Protein AF-A0A942MUR4-F1 (afdb_monomer_lite)

Radius of gyration: 24.23 Å; chains: 1; bounding box: 64×47×64 Å

Secondary structure (DSSP, 8-state):
-PPPPPPPPHHHHHHHHH-SPPS--HHHHHHHHHT-HHHHHHHHH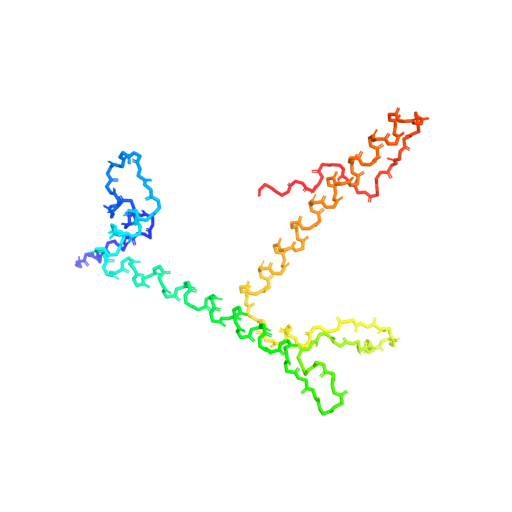HHHHHHHHHHHHHHHHH-B-TTS-BTTSEEEEE-TTS-EEEEETTGGG--HHHHHHHHHHHHHHHHHHHHHHHHHHHHHHHHHSPPPPPSS-SSTT---

pLDDT: mean 80.85, std 10.51, range [46.47, 94.94]

Foldseek 3Di:
DDDDPDDDDLVRLLCVLCDPDDDDDPVVSVVSCVVPVVSVCVVVVVVVVVVVVVVVVVVQQVDADPVRHRPQAFDWDADPVGDTDTHRSCVVVDDPVNVVVVVVVVLVVVLVVLVVVVVVQVVCCVPPVDGDDDPDDNPPSDDD

Sequence (144 aa):
MKAEPKQETLIEMFTTAIGQVEWMTIDNIVKEVGKNPELAERLLSDAKDKALKFACRQLLRSIKTEEGLPAFASIVEADPNGNEQRVYKQEALFDVNDYKQVVNYHSKQMVHHAKMARHYAKECQHQTSEQIHLPFDENAILLD

Structure (mmCIF, N/CA/C/O backbone):
data_AF-A0A942MUR4-F1
#
_entry.id   AF-A0A942MUR4-F1
#
loop_
_atom_site.group_PDB
_atom_site.id
_atom_site.type_symbol
_atom_site.label_atom_id
_atom_site.label_alt_id
_atom_site.label_comp_id
_atom_site.label_asym_id
_atom_site.label_entity_id
_atom_site.label_seq_id
_atom_site.pdbx_PDB_ins_code
_atom_site.Cartn_x
_atom_site.Cartn_y
_atom_site.Cartn_z
_atom_site.occupancy
_atom_site.B_iso_or_equiv
_atom_site.auth_seq_id
_atom_site.auth_comp_id
_atom_site.auth_asym_id
_atom_site.auth_atom_id
_atom_site.pdbx_PDB_model_num
ATOM 1 N N . MET A 1 1 ? -25.380 32.003 21.642 1.00 48.34 1 MET A N 1
ATOM 2 C CA . MET A 1 1 ? -24.972 30.875 20.778 1.00 48.34 1 MET A CA 1
ATOM 3 C C . MET A 1 1 ? -24.374 29.804 21.672 1.00 48.34 1 MET A C 1
ATOM 5 O O . MET A 1 1 ? -23.467 30.130 22.426 1.00 48.34 1 MET A O 1
ATOM 9 N N . LYS A 1 2 ? -24.920 28.582 21.679 1.00 47.28 2 LYS A N 1
ATOM 10 C CA . LYS A 1 2 ? -24.261 27.451 22.350 1.00 47.28 2 LYS A CA 1
ATOM 11 C C . LYS A 1 2 ? -23.120 26.995 21.441 1.00 47.28 2 LYS A C 1
ATOM 13 O O . LYS A 1 2 ? -23.357 26.821 20.251 1.00 47.28 2 LYS A O 1
ATOM 18 N N . ALA A 1 3 ? -21.909 26.888 21.978 1.00 52.22 3 ALA A N 1
ATOM 19 C CA . ALA A 1 3 ? -20.784 26.317 21.249 1.00 52.22 3 ALA A CA 1
ATOM 20 C C . ALA A 1 3 ? -21.104 24.854 20.915 1.00 52.22 3 ALA A C 1
ATOM 22 O O . ALA A 1 3 ? -21.576 24.120 21.787 1.00 52.22 3 ALA A O 1
ATOM 23 N N . GLU A 1 4 ? -20.892 24.452 19.664 1.00 51.38 4 GLU A N 1
ATOM 24 C CA . GLU A 1 4 ? -20.954 23.041 19.291 1.00 51.38 4 GLU A CA 1
ATOM 25 C C . GLU A 1 4 ? -19.850 22.276 20.040 1.00 51.38 4 GLU A C 1
ATOM 27 O O . GLU A 1 4 ? -18.733 22.791 20.176 1.00 51.38 4 GLU A O 1
ATOM 32 N N . PRO A 1 5 ? -20.144 21.084 20.585 1.00 58.53 5 PRO A N 1
ATOM 33 C CA . PRO A 1 5 ? -19.145 20.294 21.287 1.00 58.53 5 PRO A CA 1
ATOM 34 C C . PRO A 1 5 ? -18.011 19.915 20.327 1.00 58.53 5 PRO A C 1
ATOM 36 O O . PRO A 1 5 ? -18.253 19.486 19.200 1.00 58.53 5 PRO A O 1
ATOM 39 N N . LYS A 1 6 ? -16.762 20.083 20.779 1.00 74.00 6 LYS A N 1
ATOM 40 C CA . LYS A 1 6 ? -15.569 19.701 20.016 1.00 74.00 6 LYS A CA 1
ATOM 41 C C . LYS A 1 6 ? -15.642 18.202 19.713 1.00 74.00 6 LYS A C 1
ATOM 43 O O . LYS A 1 6 ? -15.693 17.397 20.639 1.00 74.00 6 LYS A O 1
ATOM 48 N N . GLN A 1 7 ? -15.653 17.847 18.432 1.00 74.88 7 GLN A N 1
ATOM 49 C CA . GLN A 1 7 ? -15.674 16.454 18.000 1.00 74.88 7 GLN A CA 1
ATOM 50 C C . GLN A 1 7 ? -14.340 15.788 18.369 1.00 74.88 7 GLN A C 1
ATOM 52 O O . GLN A 1 7 ? -13.274 16.314 18.044 1.00 74.88 7 GLN A O 1
ATOM 57 N N . GLU A 1 8 ? -14.401 14.662 19.077 1.00 81.31 8 GLU A N 1
ATOM 58 C CA . GLU A 1 8 ? -13.216 13.930 19.524 1.00 81.31 8 GLU A CA 1
ATOM 59 C C . GLU A 1 8 ? -12.523 13.252 18.325 1.00 81.31 8 GLU A C 1
ATOM 61 O O . GLU A 1 8 ? -13.157 12.680 17.423 1.00 81.31 8 GLU A O 1
ATOM 66 N N . THR A 1 9 ? -11.195 13.355 18.274 1.00 87.69 9 THR A N 1
ATOM 67 C CA . THR A 1 9 ? -10.389 12.707 17.236 1.00 87.69 9 THR A CA 1
ATOM 68 C C . THR A 1 9 ? -10.353 11.195 17.451 1.00 87.69 9 THR A C 1
ATOM 70 O O . THR A 1 9 ? -10.516 10.698 18.562 1.00 87.69 9 THR A O 1
ATOM 73 N N . LEU A 1 10 ? -10.083 10.435 16.384 1.00 84.25 10 LEU A N 1
ATOM 74 C CA . LEU A 1 10 ? -10.005 8.971 16.461 1.00 84.25 10 LEU A CA 1
ATOM 75 C C . LEU A 1 10 ? -8.942 8.496 17.473 1.00 84.25 10 LEU A C 1
ATOM 77 O O . LEU A 1 10 ? -9.132 7.485 18.139 1.00 84.25 10 LEU A O 1
ATOM 81 N N . ILE A 1 11 ? -7.832 9.236 17.594 1.00 87.06 11 ILE A N 1
ATOM 82 C CA . ILE A 1 11 ? -6.738 8.940 18.530 1.00 87.06 11 ILE A CA 1
ATOM 83 C C . ILE A 1 11 ? -7.157 9.225 19.974 1.00 87.06 11 ILE A C 1
ATOM 85 O O . ILE A 1 11 ? -6.849 8.422 20.851 1.00 87.06 11 ILE A O 1
ATOM 89 N N . GLU A 1 12 ? -7.859 10.332 20.227 1.00 89.00 12 GLU A N 1
ATOM 90 C CA . GLU A 1 12 ? -8.400 10.655 21.555 1.00 89.00 12 GLU A CA 1
ATOM 91 C C . GLU A 1 12 ? -9.411 9.581 21.986 1.00 89.00 12 GLU A C 1
ATOM 93 O O . GLU A 1 12 ? -9.214 8.958 23.027 1.00 89.00 12 GLU A O 1
ATOM 98 N N . MET A 1 13 ? -10.378 9.235 21.125 1.00 86.19 13 MET A N 1
ATOM 99 C CA . MET A 1 13 ? -11.336 8.150 21.384 1.00 86.19 13 MET A CA 1
ATOM 100 C C . MET A 1 13 ? -10.639 6.806 21.645 1.00 86.19 13 MET A C 1
ATOM 102 O O . MET A 1 13 ? -11.018 6.080 22.562 1.00 86.19 13 MET A O 1
ATOM 106 N N . PHE A 1 14 ? -9.620 6.465 20.846 1.00 89.50 14 PHE A N 1
ATOM 107 C CA . PHE A 1 14 ? -8.845 5.235 21.014 1.00 89.50 14 PHE A CA 1
ATOM 108 C C . PHE A 1 14 ? -8.089 5.219 22.342 1.00 89.50 14 PHE A C 1
ATOM 110 O O . PHE A 1 14 ? -8.177 4.236 23.069 1.00 89.50 14 PHE A O 1
ATOM 117 N N . THR A 1 15 ? -7.409 6.315 22.684 1.00 88.44 15 THR A N 1
ATOM 118 C CA . THR A 1 15 ? -6.655 6.467 23.940 1.00 88.44 15 THR A CA 1
ATOM 119 C C . THR A 1 15 ? -7.584 6.385 25.149 1.00 88.44 15 THR A C 1
ATOM 121 O O . THR A 1 15 ? -7.278 5.702 26.122 1.00 88.44 15 THR A O 1
ATOM 124 N N . THR A 1 16 ? -8.757 7.016 25.067 1.00 88.12 16 THR A N 1
ATOM 125 C CA . THR A 1 16 ? -9.807 6.926 26.085 1.00 88.12 16 THR A CA 1
ATOM 126 C C . THR A 1 16 ? -10.312 5.489 26.235 1.00 88.12 16 THR A C 1
ATOM 128 O O . THR A 1 16 ? -10.447 5.008 27.359 1.00 88.12 16 THR A O 1
ATOM 131 N N . ALA A 1 17 ? -10.548 4.781 25.124 1.00 85.19 17 ALA A N 1
ATOM 132 C CA . ALA A 1 17 ? -11.061 3.410 25.136 1.00 85.19 17 ALA A CA 1
ATOM 133 C C . ALA A 1 17 ? -10.081 2.398 25.752 1.00 85.19 17 ALA A C 1
ATOM 135 O O . ALA A 1 17 ? -10.518 1.465 26.418 1.00 85.19 17 ALA A O 1
ATOM 136 N N . ILE A 1 18 ? -8.772 2.579 25.559 1.00 86.94 18 ILE A N 1
ATOM 137 C CA . ILE A 1 18 ? -7.744 1.691 26.130 1.00 86.94 18 ILE A CA 1
ATOM 138 C C . ILE A 1 18 ? -7.279 2.118 27.535 1.00 86.94 18 ILE A C 1
ATOM 140 O O . ILE A 1 18 ? -6.591 1.351 28.206 1.00 86.94 18 ILE A O 1
ATOM 144 N N . GLY A 1 19 ? -7.678 3.307 28.004 1.00 80.69 19 GLY A N 1
ATOM 145 C CA . GLY A 1 19 ? -7.308 3.867 29.308 1.00 80.69 19 GLY A CA 1
ATOM 146 C C . GLY A 1 19 ? -5.842 4.323 29.406 1.00 80.69 19 GLY A C 1
ATOM 147 O O . GLY A 1 19 ? -5.116 4.389 28.417 1.00 80.69 19 GLY A O 1
ATOM 148 N N . GLN A 1 20 ? -5.375 4.651 30.620 1.00 66.19 20 GLN A N 1
ATOM 149 C CA . GLN A 1 20 ? -3.938 4.800 30.898 1.00 66.19 20 GLN A CA 1
ATOM 150 C C . GLN A 1 20 ? -3.312 3.400 30.955 1.00 66.19 20 GLN A C 1
ATOM 152 O O . GLN A 1 20 ? -3.392 2.715 31.970 1.00 66.19 20 GLN A O 1
ATOM 157 N N . VAL A 1 21 ? -2.788 2.937 29.824 1.00 61.78 21 VAL A N 1
ATOM 158 C CA . VAL A 1 21 ? -2.541 1.510 29.583 1.00 61.78 21 VAL A CA 1
ATOM 159 C C . VAL A 1 21 ? -1.269 0.996 30.269 1.00 61.78 21 VAL A C 1
ATOM 161 O O . VAL A 1 21 ? -0.165 1.457 29.974 1.00 61.78 21 VAL A O 1
ATOM 164 N N . GLU A 1 22 ? -1.421 -0.032 31.109 1.00 70.69 22 GLU A N 1
ATOM 165 C CA . GLU A 1 22 ? -0.410 -1.077 31.325 1.00 70.69 22 GLU A CA 1
ATOM 166 C C . GLU A 1 22 ? -0.278 -1.969 30.075 1.00 70.69 22 GLU A C 1
ATOM 168 O O . GLU A 1 22 ? -1.198 -2.083 29.270 1.00 70.69 22 GLU A O 1
ATOM 173 N N . TRP A 1 23 ? 0.857 -2.650 29.904 1.00 78.56 23 TRP A N 1
ATOM 174 C CA . TRP A 1 23 ? 1.109 -3.549 28.769 1.00 78.56 23 TRP A CA 1
ATOM 175 C C . TRP A 1 23 ? -0.004 -4.604 28.570 1.00 78.56 23 TRP A C 1
ATOM 177 O O . TRP A 1 23 ? -0.215 -5.460 29.427 1.00 78.56 23 TRP A O 1
ATOM 187 N N . MET A 1 24 ? -0.673 -4.595 27.408 1.00 87.50 24 MET A N 1
ATOM 188 C CA . MET A 1 24 ? -1.715 -5.566 27.037 1.00 87.50 24 MET A CA 1
ATOM 189 C C . MET A 1 24 ? -1.546 -6.101 25.606 1.00 87.50 24 MET A C 1
ATOM 191 O O . MET A 1 24 ? -0.873 -5.498 24.772 1.00 87.50 24 MET A O 1
ATOM 195 N N . THR A 1 25 ? -2.160 -7.254 25.316 1.00 89.12 25 THR A N 1
ATOM 196 C CA . THR A 1 25 ? -2.146 -7.868 23.978 1.00 89.12 25 THR A CA 1
ATOM 197 C C . THR A 1 25 ? -3.090 -7.150 23.011 1.00 89.12 25 THR A C 1
ATOM 199 O O . THR A 1 25 ? -4.077 -6.540 23.426 1.00 89.12 25 THR A O 1
ATOM 202 N N . ILE A 1 26 ? -2.838 -7.285 21.703 1.00 87.50 26 ILE A N 1
ATOM 203 C CA . ILE A 1 26 ? -3.710 -6.731 20.651 1.00 87.50 26 ILE A CA 1
ATOM 204 C C . ILE A 1 26 ? -5.153 -7.239 20.785 1.00 87.50 26 ILE A C 1
ATOM 206 O O . ILE A 1 26 ? -6.083 -6.449 20.663 1.00 87.50 26 ILE A O 1
ATOM 210 N N . ASP A 1 27 ? -5.362 -8.516 21.116 1.00 88.94 27 ASP A N 1
ATOM 211 C CA . ASP A 1 27 ? -6.712 -9.072 21.291 1.00 88.94 27 ASP A CA 1
ATOM 212 C C . ASP A 1 27 ? -7.493 -8.381 22.414 1.00 88.94 27 ASP A C 1
ATOM 214 O O . ASP A 1 27 ? -8.703 -8.179 22.305 1.00 88.94 27 ASP A O 1
ATOM 218 N N . ASN A 1 28 ? -6.813 -8.003 23.498 1.00 88.44 28 ASN A N 1
ATOM 219 C CA . ASN A 1 28 ? -7.444 -7.272 24.591 1.00 88.44 28 ASN A CA 1
ATOM 220 C C . ASN A 1 28 ? -7.727 -5.819 24.195 1.00 88.44 28 ASN A C 1
ATOM 222 O O . ASN A 1 28 ? -8.815 -5.332 24.485 1.00 88.44 28 ASN A O 1
ATOM 226 N N . ILE A 1 29 ? -6.833 -5.174 23.440 1.00 89.50 29 ILE A N 1
ATOM 227 C CA . ILE A 1 29 ? -7.083 -3.842 22.861 1.00 89.50 29 ILE A CA 1
ATOM 228 C C . ILE A 1 29 ? -8.334 -3.866 21.975 1.00 89.50 29 ILE A C 1
ATOM 230 O O . ILE A 1 29 ? -9.199 -3.005 22.110 1.00 89.50 29 ILE A O 1
ATOM 234 N N . VAL A 1 30 ? -8.473 -4.870 21.104 1.00 89.75 30 VAL A N 1
ATOM 235 C CA . VAL A 1 30 ? -9.651 -5.016 20.232 1.00 89.75 30 VAL A CA 1
ATOM 236 C C . VAL A 1 30 ? -10.934 -5.177 21.052 1.00 89.75 30 VAL A C 1
ATOM 238 O O . VAL A 1 30 ? -11.953 -4.575 20.712 1.00 89.75 30 VAL A O 1
ATOM 241 N N . LYS A 1 31 ? -10.896 -5.944 22.150 1.00 89.81 31 LYS A N 1
ATOM 242 C CA . LYS A 1 31 ? -12.044 -6.086 23.061 1.00 89.81 31 LYS A CA 1
ATOM 243 C C . LYS A 1 31 ? -12.422 -4.762 23.722 1.00 89.81 31 LYS A C 1
ATOM 245 O O . LYS A 1 31 ? -13.609 -4.463 23.778 1.00 89.81 31 LYS A O 1
ATOM 250 N N . GLU A 1 32 ? -11.452 -3.985 24.206 1.00 90.44 32 GLU A N 1
ATOM 251 C CA . GLU A 1 32 ? -11.713 -2.677 24.827 1.00 90.44 32 GLU A CA 1
ATOM 252 C C . GLU A 1 32 ? -12.277 -1.672 23.817 1.00 90.44 32 GLU A C 1
ATOM 254 O O . GLU A 1 32 ? -13.304 -1.048 24.075 1.00 90.44 32 GLU A O 1
ATOM 259 N N . VAL A 1 33 ? -11.694 -1.597 22.617 1.00 89.94 33 VAL A N 1
ATOM 260 C CA . VAL A 1 33 ? -12.231 -0.790 21.509 1.00 89.94 33 VAL A CA 1
ATOM 261 C C . VAL A 1 33 ? -13.665 -1.202 21.169 1.00 89.94 33 VAL A C 1
ATOM 263 O O . VAL A 1 33 ? -14.521 -0.342 20.978 1.00 89.94 33 VAL A O 1
ATOM 266 N N . GLY A 1 34 ? -13.958 -2.506 21.151 1.00 87.44 34 GLY A N 1
ATOM 267 C CA . GLY A 1 34 ? -15.298 -3.038 20.895 1.00 87.44 34 GLY A CA 1
ATOM 268 C C . GLY A 1 34 ? -16.357 -2.638 21.929 1.00 87.44 34 GLY A C 1
ATOM 269 O O . GLY A 1 34 ? -17.547 -2.724 21.631 1.00 87.44 34 GLY A O 1
ATOM 270 N N . LYS A 1 35 ? -15.962 -2.162 23.120 1.00 89.81 35 LYS A N 1
ATOM 271 C CA . LYS A 1 35 ? -16.894 -1.613 24.123 1.00 89.81 35 LYS A CA 1
ATOM 272 C C . LYS A 1 35 ? -17.358 -0.193 23.795 1.00 89.81 35 LYS A C 1
ATOM 274 O O . LYS A 1 35 ? -18.310 0.273 24.415 1.00 89.81 35 LYS A O 1
ATOM 279 N N . ASN A 1 36 ? -16.715 0.484 22.841 1.00 90.88 36 ASN A N 1
ATOM 280 C CA . ASN A 1 36 ? -17.119 1.788 22.325 1.00 90.88 36 ASN A CA 1
ATOM 281 C C . ASN A 1 36 ? -17.671 1.622 20.891 1.00 90.88 36 ASN A C 1
ATOM 283 O O . ASN A 1 36 ? -16.886 1.579 19.940 1.00 90.88 36 ASN A O 1
ATOM 287 N N . PRO A 1 37 ? -19.007 1.526 20.709 1.00 89.44 37 PRO A N 1
ATOM 288 C CA . PRO A 1 37 ? -19.614 1.282 19.401 1.00 89.44 37 PRO A CA 1
ATOM 289 C C . PRO A 1 37 ? -19.287 2.356 18.362 1.00 89.44 37 PRO A C 1
ATOM 291 O O . PRO A 1 37 ? -19.073 2.019 17.203 1.00 89.44 37 PRO A O 1
ATOM 294 N N . GLU A 1 38 ? -19.193 3.624 18.772 1.00 89.94 38 GLU A N 1
ATOM 295 C CA . GLU A 1 38 ? -18.870 4.734 17.870 1.00 89.94 38 GLU A CA 1
ATOM 296 C C . GLU A 1 38 ? -17.431 4.621 17.350 1.00 89.94 38 GLU A C 1
ATOM 298 O O . GLU A 1 38 ? -17.183 4.726 16.149 1.00 89.94 38 GLU A O 1
ATOM 303 N N . LEU A 1 39 ? -16.469 4.351 18.240 1.00 88.88 39 LEU A N 1
ATOM 304 C CA . LEU A 1 39 ? -15.078 4.128 17.844 1.00 88.88 39 LEU A CA 1
ATOM 305 C C . LEU A 1 39 ? -14.947 2.889 16.949 1.00 88.88 39 LEU A C 1
ATOM 307 O O . LEU A 1 39 ? -14.264 2.938 15.924 1.00 88.88 39 LEU A O 1
ATOM 311 N N . ALA A 1 40 ? -15.599 1.787 17.327 1.00 89.25 40 ALA A N 1
ATOM 312 C CA . ALA A 1 40 ? -15.580 0.549 16.560 1.00 89.25 40 ALA A CA 1
ATOM 313 C C . ALA A 1 40 ? -16.166 0.753 15.155 1.00 89.25 40 ALA A C 1
ATOM 315 O O . ALA A 1 40 ? -15.557 0.327 14.177 1.00 89.25 40 ALA A O 1
ATOM 316 N N . GLU A 1 41 ? -17.296 1.451 15.033 1.00 89.12 41 GLU A N 1
ATOM 317 C CA . GLU A 1 41 ? -17.917 1.766 13.746 1.00 89.12 41 GLU A CA 1
ATOM 318 C C . GLU A 1 41 ? -17.005 2.631 12.872 1.00 89.12 41 GLU A C 1
ATOM 320 O O . GLU A 1 41 ? -16.777 2.286 11.713 1.00 89.12 41 GLU A O 1
ATOM 325 N N . ARG A 1 42 ? -16.405 3.692 13.429 1.00 85.75 42 ARG A N 1
ATOM 326 C CA . ARG A 1 42 ? -15.467 4.562 12.694 1.00 85.75 42 ARG A CA 1
ATOM 327 C C . ARG A 1 42 ? -14.214 3.820 12.226 1.00 85.75 42 ARG A C 1
ATOM 329 O O . ARG A 1 42 ? -13.730 4.064 11.124 1.00 85.75 42 ARG A O 1
ATOM 336 N N . LEU A 1 43 ? -13.674 2.910 13.040 1.00 85.00 43 LEU A N 1
ATOM 337 C CA . LEU A 1 43 ? -12.533 2.074 12.646 1.00 85.00 43 LEU A CA 1
ATOM 338 C C . LEU A 1 43 ? -12.921 1.060 11.562 1.00 85.00 43 LEU A C 1
ATOM 340 O O . LEU A 1 43 ? -12.142 0.798 10.641 1.00 85.00 43 LEU A O 1
ATOM 344 N N . LEU A 1 44 ? -14.121 0.487 11.663 1.00 86.19 44 LEU A N 1
ATOM 345 C CA . LEU A 1 44 ? -14.600 -0.545 10.752 1.00 86.19 44 LEU A CA 1
ATOM 346 C C . LEU A 1 44 ? -15.099 0.008 9.417 1.00 86.19 44 LEU A C 1
ATOM 348 O O . LEU A 1 44 ? -14.926 -0.688 8.419 1.00 86.19 44 LEU A O 1
ATOM 352 N N . SER A 1 45 ? -15.677 1.212 9.353 1.00 80.88 45 SER A N 1
ATOM 353 C CA . SER A 1 45 ? -16.176 1.786 8.093 1.00 80.88 45 SER A CA 1
ATOM 354 C C . SER A 1 45 ? -15.053 1.897 7.063 1.00 80.88 45 SER A C 1
ATOM 356 O O . SER A 1 45 ? -15.146 1.361 5.958 1.00 80.88 45 SER A O 1
ATOM 358 N N . ASP A 1 46 ? -13.926 2.473 7.478 1.00 71.25 46 ASP A N 1
ATOM 359 C CA . ASP A 1 46 ? -12.755 2.655 6.628 1.00 71.25 46 ASP A CA 1
ATOM 360 C C . ASP A 1 46 ? -12.066 1.326 6.309 1.00 71.25 46 ASP A C 1
ATOM 362 O O . ASP A 1 46 ? -11.575 1.117 5.195 1.00 71.25 46 ASP A O 1
ATOM 366 N N . ALA A 1 47 ? -11.994 0.421 7.290 1.00 80.44 47 ALA A N 1
ATOM 367 C CA . ALA A 1 47 ? -11.369 -0.883 7.111 1.00 80.44 47 ALA A CA 1
ATOM 368 C C . ALA A 1 47 ? -12.169 -1.764 6.144 1.00 80.44 47 ALA A C 1
ATOM 370 O O . ALA A 1 47 ? -11.580 -2.413 5.277 1.00 80.44 47 ALA A O 1
ATOM 371 N N . LYS A 1 48 ? -13.501 -1.752 6.251 1.00 84.56 48 LYS A N 1
ATOM 372 C CA . LYS A 1 48 ? -14.409 -2.506 5.386 1.00 84.56 48 LYS A CA 1
ATOM 373 C C . LYS A 1 48 ? -14.300 -2.034 3.945 1.00 84.56 48 LYS A C 1
ATOM 375 O O . LYS A 1 48 ? -14.108 -2.866 3.063 1.00 84.56 48 LYS A O 1
ATOM 380 N N . ASP A 1 49 ? -14.343 -0.728 3.706 1.00 78.06 49 ASP A N 1
ATOM 381 C CA . ASP A 1 49 ? -14.228 -0.185 2.352 1.00 78.06 49 ASP A CA 1
ATOM 382 C C . ASP A 1 49 ? -12.870 -0.508 1.724 1.00 78.06 49 ASP A C 1
ATOM 384 O O . ASP A 1 49 ? -12.802 -0.924 0.566 1.00 78.06 49 ASP A O 1
ATOM 388 N N . LYS A 1 50 ? -11.777 -0.402 2.491 1.00 77.88 50 LYS A N 1
ATOM 389 C CA . LYS A 1 50 ? -10.436 -0.801 2.026 1.00 77.88 50 LYS A CA 1
ATOM 390 C C . LYS A 1 50 ? -10.365 -2.293 1.701 1.00 77.88 50 LYS A C 1
ATOM 392 O O . LYS A 1 50 ? -9.847 -2.658 0.645 1.00 77.88 50 LYS A O 1
ATOM 397 N N . ALA A 1 51 ? -10.895 -3.148 2.576 1.00 80.94 51 ALA A N 1
ATOM 398 C CA . ALA A 1 51 ? -10.905 -4.595 2.381 1.00 80.94 51 ALA A CA 1
ATOM 399 C C . ALA A 1 51 ? -11.752 -5.000 1.165 1.00 80.94 51 ALA A C 1
ATOM 401 O O . ALA A 1 51 ? -11.305 -5.802 0.344 1.00 80.94 51 ALA A O 1
ATOM 402 N N . LEU A 1 52 ? -12.933 -4.398 1.001 1.00 84.00 52 LEU A N 1
ATOM 403 C CA . LEU A 1 52 ? -13.805 -4.623 -0.151 1.00 84.00 52 LEU A CA 1
ATOM 404 C C . LEU A 1 52 ? -13.151 -4.150 -1.448 1.00 84.00 52 LEU A C 1
ATOM 406 O O . LEU A 1 52 ? -13.111 -4.910 -2.410 1.00 84.00 52 LEU A O 1
ATOM 410 N N . LYS A 1 53 ? -12.565 -2.946 -1.478 1.00 79.81 53 LYS A N 1
ATOM 411 C CA . LYS A 1 53 ? -11.822 -2.450 -2.650 1.00 79.81 53 LYS A CA 1
ATOM 412 C C . LYS A 1 53 ? -10.676 -3.386 -3.029 1.00 79.81 53 LYS A C 1
ATOM 414 O O . LYS A 1 53 ? -10.508 -3.701 -4.207 1.00 79.81 53 LYS A O 1
ATOM 419 N N . PHE A 1 54 ? -9.912 -3.867 -2.047 1.00 78.69 54 PHE A N 1
ATOM 420 C CA . PHE A 1 54 ? -8.852 -4.844 -2.286 1.00 78.69 54 PHE A CA 1
ATOM 421 C C . PHE A 1 54 ? -9.402 -6.149 -2.879 1.00 78.69 54 PHE A C 1
ATOM 423 O O . PHE A 1 54 ? -8.904 -6.603 -3.910 1.00 78.69 54 PHE A O 1
ATOM 430 N N . ALA A 1 55 ? -10.451 -6.720 -2.282 1.00 83.50 55 ALA A N 1
ATOM 431 C CA . ALA A 1 55 ? -11.079 -7.945 -2.771 1.00 83.50 55 ALA A CA 1
ATOM 432 C C . ALA A 1 55 ? -11.626 -7.779 -4.200 1.00 83.50 55 ALA A C 1
ATOM 434 O O . ALA A 1 55 ? -11.328 -8.598 -5.071 1.00 83.50 55 ALA A O 1
ATOM 435 N N . CYS A 1 56 ? -12.334 -6.680 -4.479 1.00 84.12 56 CYS A N 1
ATOM 436 C CA . CYS A 1 56 ? -12.827 -6.349 -5.815 1.00 84.12 56 CYS A CA 1
ATOM 437 C C . CYS A 1 56 ? -11.689 -6.272 -6.840 1.00 84.12 56 CYS A C 1
ATOM 439 O O . CYS A 1 56 ? -11.819 -6.824 -7.927 1.00 84.12 56 CYS A O 1
ATOM 441 N N . ARG A 1 57 ? -10.542 -5.666 -6.503 1.00 77.81 57 ARG A N 1
ATOM 442 C CA . ARG A 1 57 ? -9.376 -5.614 -7.407 1.00 77.81 57 ARG A CA 1
ATOM 443 C C . ARG A 1 57 ? -8.818 -6.993 -7.732 1.00 77.81 57 ARG A C 1
ATOM 445 O O . ARG A 1 57 ? -8.463 -7.239 -8.882 1.00 77.81 57 ARG A O 1
ATOM 452 N N . GLN A 1 58 ? -8.740 -7.886 -6.747 1.00 79.50 58 GLN A N 1
ATOM 453 C CA . GLN A 1 58 ? -8.282 -9.260 -6.979 1.00 79.50 58 GLN A CA 1
ATOM 454 C C . GLN A 1 58 ? -9.251 -10.027 -7.887 1.00 79.50 58 GLN A C 1
ATOM 456 O O . GLN A 1 58 ? -8.820 -10.711 -8.818 1.00 79.50 58 GLN A O 1
ATOM 461 N N . LEU A 1 59 ? -10.558 -9.856 -7.674 1.00 83.81 59 LEU A N 1
ATOM 462 C CA . LEU A 1 59 ? -11.584 -10.455 -8.526 1.00 83.81 59 LEU A CA 1
ATOM 463 C C . LEU A 1 59 ? -11.525 -9.899 -9.952 1.00 83.81 59 LEU A C 1
ATOM 465 O O . LEU A 1 59 ? -11.459 -10.683 -10.890 1.00 83.81 59 LEU A O 1
ATOM 469 N N . LEU A 1 60 ? -11.436 -8.576 -10.130 1.00 79.81 60 LEU A N 1
ATOM 470 C CA . LEU A 1 60 ? -11.320 -7.936 -11.448 1.00 79.81 60 LEU A CA 1
ATOM 471 C C . LEU A 1 60 ? -10.109 -8.442 -12.246 1.00 79.81 60 LEU A C 1
ATOM 473 O O . LEU A 1 60 ? -10.218 -8.657 -13.450 1.00 79.81 60 LEU A O 1
ATOM 477 N N . ARG A 1 61 ? -8.967 -8.686 -11.586 1.00 73.56 61 ARG A N 1
ATOM 478 C CA . ARG A 1 61 ? -7.776 -9.292 -12.218 1.00 73.56 61 ARG A CA 1
ATOM 479 C C . ARG A 1 61 ? -7.997 -10.737 -12.667 1.00 73.56 61 ARG A C 1
ATOM 481 O O . ARG A 1 61 ? -7.291 -11.206 -13.554 1.00 73.56 61 ARG A O 1
ATOM 488 N N . SER A 1 62 ? -8.941 -11.434 -12.041 1.00 81.31 62 SER A N 1
ATOM 489 C CA . SER A 1 62 ? -9.255 -12.837 -12.318 1.00 81.31 62 SER A CA 1
ATOM 490 C C . SER A 1 62 ? -10.299 -13.005 -13.426 1.00 81.31 62 SER A C 1
ATOM 492 O O . SER A 1 62 ? -10.433 -14.100 -13.968 1.00 81.31 62 SER A O 1
ATOM 494 N N . ILE A 1 63 ? -11.024 -11.938 -13.781 1.00 84.44 63 ILE A N 1
ATOM 495 C CA . ILE A 1 63 ? -11.986 -11.947 -14.886 1.00 84.44 63 ILE A CA 1
ATOM 496 C C . ILE A 1 63 ? -11.219 -12.001 -16.206 1.00 84.44 63 ILE A C 1
ATOM 498 O O . ILE A 1 63 ? -10.342 -11.171 -16.464 1.00 84.44 63 ILE A O 1
ATOM 502 N N . LYS A 1 64 ? -11.577 -12.968 -17.052 1.00 82.75 64 LYS A N 1
ATOM 503 C CA . LYS A 1 64 ? -10.993 -13.172 -18.378 1.00 82.75 64 LYS A CA 1
ATOM 504 C C . LYS A 1 64 ? -12.051 -13.011 -19.470 1.00 82.75 64 LYS A C 1
ATOM 506 O O . LYS A 1 64 ? -13.223 -13.279 -19.219 1.00 82.75 64 LYS A O 1
ATOM 511 N N . THR A 1 65 ? -11.637 -12.565 -20.650 1.00 82.75 65 THR A N 1
ATOM 512 C CA . THR A 1 65 ? -12.448 -12.585 -21.873 1.00 82.75 65 THR A CA 1
ATOM 513 C C . THR A 1 65 ? -12.596 -14.021 -22.386 1.00 82.75 65 THR A C 1
ATOM 515 O O . THR A 1 65 ? -11.968 -14.943 -21.852 1.00 82.75 65 THR A O 1
ATOM 518 N N . GLU A 1 66 ? -13.412 -14.228 -23.420 1.00 84.75 66 GLU A N 1
ATOM 519 C CA . GLU A 1 66 ? -13.621 -15.547 -24.039 1.00 84.75 66 GLU A CA 1
ATOM 520 C C . GLU A 1 66 ? -12.312 -16.148 -24.585 1.00 84.75 66 GLU A C 1
ATOM 522 O O . GLU A 1 66 ? -12.117 -17.361 -24.573 1.00 84.75 66 GLU A O 1
ATOM 527 N N . GLU A 1 67 ? -11.357 -15.295 -24.952 1.00 82.56 67 GLU A N 1
ATOM 528 C CA . GLU A 1 67 ? -10.016 -15.645 -25.429 1.00 82.56 67 GLU A CA 1
ATOM 529 C C . GLU A 1 67 ? -9.014 -15.906 -24.287 1.00 82.56 67 GLU A C 1
ATOM 531 O O . GLU A 1 67 ? -7.827 -16.125 -24.523 1.00 82.56 67 GLU A O 1
ATOM 536 N N . GLY A 1 68 ? -9.460 -15.863 -23.027 1.00 78.19 68 GLY A N 1
ATOM 537 C CA . GLY A 1 68 ? -8.623 -16.126 -21.854 1.00 78.19 68 GLY A CA 1
ATOM 538 C C . GLY A 1 68 ? -7.714 -14.964 -21.435 1.00 78.19 68 GLY A C 1
ATOM 539 O O . GLY A 1 68 ? -6.890 -15.136 -20.529 1.00 78.19 68 GLY A O 1
ATOM 540 N N . LEU A 1 69 ? -7.868 -13.784 -22.044 1.00 75.25 69 LEU A N 1
ATOM 541 C CA . LEU A 1 69 ? -7.120 -12.576 -21.693 1.00 75.25 69 LEU A CA 1
ATOM 542 C C . LEU A 1 69 ? -7.751 -11.878 -20.484 1.00 75.25 69 LEU A C 1
ATOM 544 O O . LEU A 1 69 ? -8.973 -11.866 -20.374 1.00 75.25 69 LEU A O 1
ATOM 548 N N . PRO A 1 70 ? -6.983 -11.264 -19.569 1.00 72.94 70 PRO A N 1
ATOM 549 C CA . PRO A 1 70 ? -7.581 -10.540 -18.451 1.00 72.94 70 PRO A CA 1
ATOM 550 C C . PRO A 1 70 ? -8.430 -9.353 -18.938 1.00 72.94 70 PRO A C 1
ATOM 552 O O . PRO A 1 70 ? -7.928 -8.463 -19.624 1.00 72.94 70 PRO A O 1
ATOM 555 N N . ALA A 1 71 ? -9.698 -9.295 -18.531 1.00 78.12 71 ALA A N 1
ATOM 556 C CA . ALA A 1 71 ? -10.634 -8.259 -18.975 1.00 78.12 71 ALA A CA 1
ATOM 557 C C . ALA A 1 71 ? -10.250 -6.853 -18.469 1.00 78.12 71 ALA A C 1
ATOM 559 O O . ALA A 1 71 ? -10.477 -5.853 -19.149 1.00 78.12 71 ALA A O 1
ATOM 560 N N . PHE A 1 72 ? -9.615 -6.784 -17.293 1.00 73.25 72 PHE A N 1
ATOM 561 C CA . PHE A 1 72 ? -9.246 -5.541 -16.609 1.00 73.25 72 PHE A CA 1
ATOM 562 C C . PHE A 1 72 ? -7.751 -5.478 -16.245 1.00 73.25 72 PHE A C 1
ATOM 564 O O . PHE A 1 72 ? -7.409 -4.962 -15.182 1.00 73.25 72 PHE A O 1
ATOM 571 N N . ALA A 1 73 ? -6.841 -6.029 -17.055 1.00 67.12 73 ALA A N 1
ATOM 572 C CA . ALA A 1 73 ? -5.395 -5.847 -16.842 1.00 67.12 73 ALA A CA 1
ATOM 573 C C . ALA A 1 73 ? -4.841 -4.627 -17.589 1.00 67.12 73 ALA A C 1
ATOM 575 O O . ALA A 1 73 ? -5.540 -3.981 -18.371 1.00 67.12 73 ALA A O 1
ATOM 576 N N . SER A 1 74 ? -3.563 -4.316 -17.347 1.00 68.75 74 SER A N 1
ATOM 577 C CA . SER A 1 74 ? -2.827 -3.423 -18.234 1.00 68.75 74 SER A CA 1
ATOM 578 C C . SER A 1 74 ? -2.730 -4.042 -19.620 1.00 68.75 74 SER A C 1
ATOM 580 O O . SER A 1 74 ? -2.322 -5.197 -19.748 1.00 68.75 74 SER A O 1
ATOM 582 N N . ILE A 1 75 ? -3.070 -3.262 -20.635 1.00 73.25 75 ILE A N 1
ATOM 583 C CA . ILE A 1 75 ? -2.841 -3.617 -22.031 1.00 73.25 75 ILE A CA 1
ATOM 584 C C . ILE A 1 75 ? -1.716 -2.755 -22.588 1.00 73.25 75 ILE A C 1
ATOM 586 O O . ILE A 1 75 ? -1.368 -1.726 -22.012 1.00 73.25 75 ILE A O 1
ATOM 590 N N . VAL A 1 76 ? -1.122 -3.206 -23.682 1.00 76.38 76 VAL A N 1
ATOM 591 C CA . VAL A 1 76 ? -0.207 -2.381 -24.464 1.00 76.38 76 VAL A CA 1
ATOM 592 C C . VAL A 1 76 ? -1.042 -1.694 -25.541 1.00 76.38 76 VAL A C 1
ATOM 594 O O . VAL A 1 76 ? -1.766 -2.366 -26.273 1.00 76.38 76 VAL A O 1
ATOM 597 N N . GLU A 1 77 ? -0.983 -0.370 -25.595 1.00 78.38 77 GLU A N 1
ATOM 598 C CA . GLU A 1 77 ? -1.590 0.461 -26.638 1.00 78.38 77 GLU A CA 1
ATOM 599 C C . GLU A 1 77 ? -0.494 1.270 -27.331 1.00 78.38 77 GLU A C 1
ATOM 601 O O . GLU A 1 77 ? 0.549 1.522 -26.738 1.00 78.38 77 GLU A O 1
ATOM 606 N N . ALA A 1 78 ? -0.713 1.692 -28.575 1.00 80.31 78 ALA A N 1
ATOM 607 C CA . ALA A 1 78 ? 0.188 2.631 -29.235 1.00 80.31 78 ALA A CA 1
ATOM 608 C C . ALA A 1 78 ? -0.163 4.072 -28.827 1.00 80.31 78 ALA A C 1
ATOM 610 O O . ALA A 1 78 ? -1.335 4.452 -28.835 1.00 80.31 78 ALA A O 1
ATOM 611 N N . ASP A 1 79 ? 0.841 4.873 -28.478 1.00 82.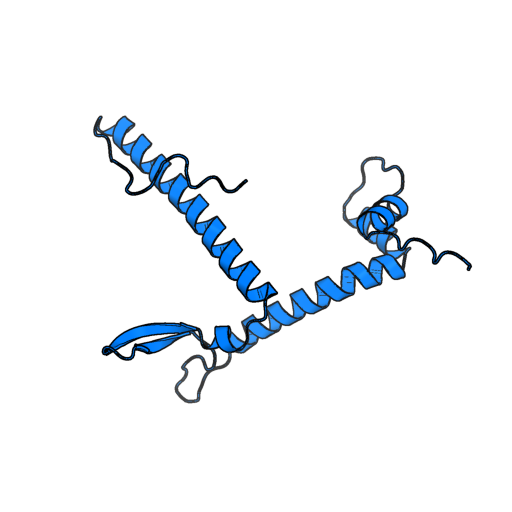31 79 ASP A N 1
ATOM 612 C CA . ASP A 1 79 ? 0.695 6.316 -28.283 1.00 82.31 79 ASP A CA 1
ATOM 613 C C . ASP A 1 79 ? 0.454 7.038 -29.638 1.00 82.31 79 ASP A C 1
ATOM 615 O O . ASP A 1 79 ? 0.564 6.422 -30.705 1.00 82.31 79 ASP A O 1
ATOM 619 N N . PRO A 1 80 ? 0.143 8.352 -29.652 1.00 82.12 80 PRO A N 1
ATOM 620 C CA . PRO A 1 80 ? -0.057 9.107 -30.897 1.00 82.12 80 PRO A CA 1
ATOM 621 C C . PRO A 1 80 ? 1.150 9.144 -31.851 1.00 82.12 80 PRO A C 1
ATOM 623 O O . PRO A 1 80 ? 0.996 9.529 -33.008 1.00 82.12 80 PRO A O 1
ATOM 626 N N . ASN A 1 81 ? 2.338 8.760 -31.382 1.00 89.38 81 ASN A N 1
ATOM 627 C CA . ASN A 1 81 ? 3.572 8.676 -32.160 1.00 89.38 81 ASN A CA 1
ATOM 628 C C . ASN A 1 81 ? 3.899 7.229 -32.583 1.00 89.38 81 ASN A C 1
ATOM 630 O O . ASN A 1 81 ? 4.922 7.003 -33.228 1.00 89.38 81 ASN A O 1
ATOM 634 N N . GLY A 1 82 ? 3.048 6.256 -32.238 1.00 85.81 82 GLY A N 1
ATOM 635 C CA . GLY A 1 82 ? 3.220 4.839 -32.552 1.00 85.81 82 GLY A CA 1
ATOM 636 C C . GLY A 1 82 ? 4.081 4.049 -31.561 1.00 85.81 82 GLY A C 1
ATOM 637 O O . GLY A 1 82 ? 4.376 2.888 -31.837 1.00 85.81 82 GLY A O 1
ATOM 638 N N . ASN A 1 83 ? 4.487 4.623 -30.425 1.00 86.81 83 ASN A N 1
ATOM 639 C CA . ASN A 1 83 ? 5.251 3.894 -29.410 1.00 86.81 83 ASN A CA 1
ATOM 640 C C . ASN A 1 83 ? 4.328 3.039 -28.545 1.00 86.81 83 ASN A C 1
ATOM 642 O O . ASN A 1 83 ? 3.256 3.482 -28.136 1.00 86.81 83 ASN A O 1
ATOM 646 N N . GLU A 1 84 ? 4.772 1.835 -28.198 1.00 84.81 84 GLU A N 1
ATOM 647 C CA . GLU A 1 84 ? 4.059 0.988 -27.248 1.00 84.81 84 GLU A CA 1
ATOM 648 C C . GLU A 1 84 ? 4.067 1.615 -25.845 1.00 84.81 84 GLU A C 1
ATOM 650 O O . GLU A 1 84 ? 5.112 1.772 -25.212 1.00 84.81 84 GLU A O 1
ATOM 655 N N . GLN A 1 85 ? 2.880 1.934 -25.337 1.00 78.38 85 GLN A N 1
ATOM 656 C CA . GLN A 1 85 ? 2.640 2.337 -23.960 1.00 78.38 85 GLN A CA 1
ATOM 657 C C . GLN A 1 85 ? 1.826 1.272 -23.230 1.00 78.38 85 GLN A C 1
ATOM 659 O O . GLN A 1 85 ? 0.828 0.746 -23.722 1.00 78.38 85 GLN A O 1
ATOM 664 N N . ARG A 1 86 ? 2.232 0.955 -22.002 1.00 75.88 86 ARG A N 1
ATOM 665 C CA . ARG A 1 86 ? 1.460 0.063 -21.139 1.00 75.88 86 ARG A CA 1
ATOM 666 C C . ARG A 1 86 ? 0.395 0.876 -20.413 1.00 75.88 86 ARG A C 1
ATOM 668 O O . ARG A 1 86 ? 0.705 1.586 -19.463 1.00 75.88 86 ARG A O 1
ATOM 675 N N . VAL A 1 87 ? -0.855 0.733 -20.832 1.00 69.38 87 VAL A N 1
ATOM 676 C CA . VAL A 1 87 ? -2.004 1.413 -20.233 1.00 69.38 87 VAL A CA 1
ATOM 677 C C . VAL A 1 87 ? -2.653 0.487 -19.221 1.00 69.38 87 VAL A C 1
ATOM 679 O O . VAL A 1 87 ? -3.154 -0.589 -19.556 1.00 69.38 87 VAL A O 1
ATOM 682 N N . TYR A 1 88 ? -2.660 0.888 -17.955 1.00 70.94 88 TYR A N 1
ATOM 683 C CA . TYR A 1 88 ? -3.418 0.182 -16.932 1.00 70.94 88 TYR A CA 1
ATOM 684 C C . TYR A 1 88 ? -4.899 0.514 -17.111 1.00 70.94 88 TYR A C 1
ATOM 686 O O . TYR A 1 88 ? -5.356 1.550 -16.647 1.00 70.94 88 TYR A O 1
ATOM 694 N N . LYS A 1 89 ? -5.699 -0.389 -17.697 1.00 68.38 89 LYS A N 1
ATOM 695 C CA . LYS A 1 89 ? -7.166 -0.197 -17.768 1.00 68.38 89 LYS A CA 1
ATOM 696 C C . LYS A 1 89 ? -7.809 0.035 -16.393 1.00 68.38 89 LYS A C 1
ATOM 698 O O . LYS A 1 89 ? -8.899 0.587 -16.300 1.00 68.38 89 LYS A O 1
ATOM 703 N N . GLN A 1 90 ? -7.128 -0.379 -15.323 1.00 67.56 90 GLN A N 1
ATOM 704 C CA . GLN A 1 90 ? -7.538 -0.143 -13.940 1.00 67.56 90 GLN A CA 1
ATOM 705 C C . GLN A 1 90 ? -7.376 1.317 -13.493 1.00 67.56 90 GLN A C 1
ATOM 707 O O . GLN A 1 90 ? -8.096 1.716 -12.587 1.00 67.56 90 GLN A O 1
ATOM 712 N N . GLU A 1 91 ? -6.501 2.119 -14.111 1.00 70.56 91 GLU A N 1
ATOM 713 C CA . GLU A 1 91 ? -6.319 3.542 -13.762 1.00 70.56 91 GLU A CA 1
ATOM 714 C C . GLU A 1 91 ? -7.579 4.367 -14.034 1.00 70.56 91 GLU A C 1
ATOM 716 O O . GLU A 1 91 ? -7.892 5.278 -13.271 1.00 70.56 91 GLU A O 1
ATOM 721 N N . ALA A 1 92 ? -8.371 3.987 -15.042 1.00 71.44 92 ALA A N 1
ATOM 722 C CA . ALA A 1 92 ? -9.693 4.570 -15.281 1.00 71.44 92 ALA A CA 1
ATOM 723 C C . ALA A 1 92 ? -10.676 4.337 -14.113 1.00 71.44 92 ALA A C 1
ATOM 725 O O . ALA A 1 92 ? -11.696 5.013 -14.018 1.00 71.44 92 ALA A O 1
ATOM 726 N N . LEU A 1 93 ? -10.376 3.378 -13.230 1.00 72.81 93 LEU A N 1
ATOM 727 C CA . LEU A 1 93 ? -11.170 3.025 -12.054 1.00 72.81 93 LEU A CA 1
ATOM 728 C C . LEU A 1 93 ? -10.546 3.535 -10.744 1.00 72.81 93 LEU A C 1
ATOM 730 O O . LEU A 1 93 ? -11.077 3.236 -9.673 1.00 72.81 93 LEU A O 1
ATOM 734 N N . PHE A 1 94 ? -9.411 4.241 -10.796 1.00 77.69 94 PHE A N 1
ATOM 735 C CA . PHE A 1 94 ? -8.720 4.712 -9.597 1.00 77.69 94 PHE A CA 1
ATOM 736 C C . PHE A 1 94 ? -9.393 5.946 -9.009 1.00 77.69 94 PHE A C 1
ATOM 738 O O . PHE A 1 94 ? -9.695 6.912 -9.710 1.00 77.69 94 PHE A O 1
ATOM 745 N N . ASP A 1 95 ? -9.547 5.940 -7.687 1.00 77.94 95 ASP A N 1
ATOM 746 C CA . ASP A 1 95 ? -9.786 7.159 -6.924 1.00 77.94 95 ASP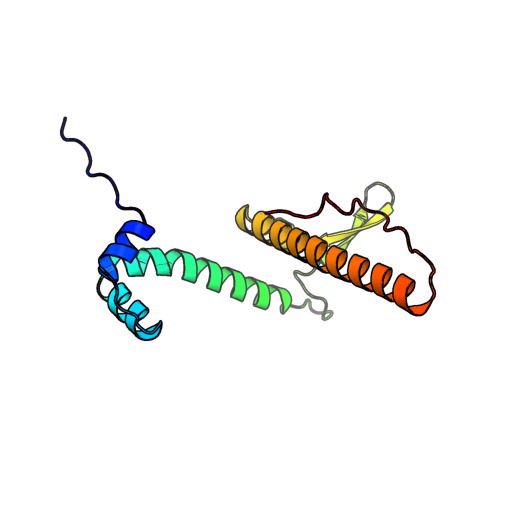 A CA 1
ATOM 747 C C . ASP A 1 95 ? -8.460 7.806 -6.465 1.00 77.94 95 ASP A C 1
ATOM 749 O O . ASP A 1 95 ? -7.362 7.279 -6.661 1.00 77.94 95 ASP A O 1
ATOM 753 N N . VAL A 1 96 ? -8.540 8.978 -5.828 1.00 77.69 96 VAL A N 1
ATOM 754 C CA . VAL A 1 96 ? -7.355 9.696 -5.317 1.00 77.69 96 VAL A CA 1
ATOM 755 C C . VAL A 1 96 ? -6.543 8.851 -4.327 1.00 77.69 96 VAL A C 1
ATOM 757 O O . VAL A 1 96 ? -5.316 8.960 -4.284 1.00 77.69 96 VAL A O 1
ATOM 760 N N . ASN A 1 97 ? -7.193 8.015 -3.515 1.00 76.69 97 ASN A N 1
ATOM 761 C CA . ASN A 1 97 ? -6.487 7.161 -2.565 1.00 76.69 97 ASN A CA 1
ATOM 762 C C . ASN A 1 97 ? -5.738 6.033 -3.276 1.00 76.69 97 ASN A C 1
ATOM 764 O O . ASN A 1 97 ? -4.673 5.636 -2.806 1.00 76.69 97 ASN A O 1
ATOM 768 N N . ASP A 1 98 ? -6.237 5.565 -4.413 1.00 75.88 98 ASP A N 1
ATOM 769 C CA . ASP A 1 98 ? -5.557 4.564 -5.232 1.00 75.88 98 ASP A CA 1
ATOM 770 C C . ASP A 1 98 ? -4.289 5.117 -5.864 1.00 75.88 98 ASP A C 1
ATOM 772 O O . ASP A 1 98 ? -3.227 4.506 -5.728 1.00 75.88 98 ASP A O 1
ATOM 776 N N . TYR A 1 99 ? -4.351 6.326 -6.428 1.00 80.75 99 TYR A N 1
ATOM 777 C CA . TYR A 1 99 ? -3.149 7.021 -6.890 1.00 80.75 99 TYR A CA 1
ATOM 778 C C . TYR A 1 99 ? -2.138 7.214 -5.755 1.00 80.75 99 TYR A C 1
ATOM 780 O O . TYR A 1 99 ? -0.960 6.904 -5.926 1.00 80.75 99 TYR A O 1
ATOM 788 N N . LYS A 1 100 ? -2.582 7.634 -4.561 1.00 79.56 100 LYS A N 1
ATOM 789 C CA . LYS A 1 100 ? -1.699 7.749 -3.384 1.00 79.56 100 LYS A CA 1
ATOM 790 C C . LYS A 1 100 ? -1.047 6.416 -3.013 1.00 79.56 100 LYS A C 1
ATOM 792 O O . LYS A 1 100 ? 0.137 6.395 -2.683 1.00 79.56 100 LYS A O 1
ATOM 797 N N . GLN A 1 101 ? -1.789 5.309 -3.054 1.00 77.94 101 GLN A N 1
ATOM 798 C CA . GLN A 1 101 ? -1.248 3.980 -2.757 1.00 77.94 101 GLN A CA 1
ATOM 799 C C . GLN A 1 101 ? -0.209 3.542 -3.790 1.00 77.94 101 GLN A C 1
ATOM 801 O O . GLN A 1 101 ? 0.848 3.049 -3.400 1.00 77.94 101 GLN A O 1
ATOM 806 N N . VAL A 1 102 ? -0.486 3.742 -5.080 1.00 80.50 102 VAL A N 1
ATOM 807 C CA . VAL A 1 102 ? 0.428 3.389 -6.176 1.00 80.50 102 VAL A CA 1
ATOM 808 C C . VAL A 1 102 ? 1.702 4.227 -6.115 1.00 80.50 102 VAL A C 1
ATOM 810 O O . VAL A 1 102 ? 2.797 3.667 -6.146 1.00 80.50 102 VAL A O 1
ATOM 813 N N . VAL A 1 103 ? 1.578 5.544 -5.925 1.00 83.75 103 VAL A N 1
ATOM 814 C CA . VAL A 1 103 ? 2.726 6.438 -5.721 1.00 83.75 103 VAL A CA 1
ATOM 815 C C . VAL A 1 103 ? 3.545 5.983 -4.515 1.00 83.75 103 VAL A C 1
ATOM 817 O O . VAL A 1 103 ? 4.743 5.767 -4.645 1.00 83.75 103 VAL A O 1
ATOM 820 N N . ASN A 1 104 ? 2.913 5.741 -3.363 1.00 83.12 104 ASN A N 1
ATOM 821 C CA . ASN A 1 104 ? 3.618 5.276 -2.167 1.00 83.12 104 ASN A CA 1
ATOM 822 C C . ASN A 1 104 ? 4.321 3.924 -2.389 1.00 83.12 104 ASN A C 1
ATOM 824 O O . ASN A 1 104 ? 5.445 3.725 -1.933 1.00 83.12 104 ASN A O 1
ATOM 828 N N . TYR A 1 105 ? 3.683 2.990 -3.101 1.00 83.00 105 TYR A N 1
ATOM 829 C CA . TYR A 1 105 ? 4.292 1.710 -3.456 1.00 83.00 105 TYR A CA 1
ATOM 830 C C . TYR A 1 105 ? 5.556 1.911 -4.298 1.00 83.00 105 TYR A C 1
ATOM 832 O O . TYR A 1 105 ? 6.614 1.400 -3.928 1.00 83.00 105 TYR A O 1
ATOM 840 N N . HIS A 1 106 ? 5.477 2.685 -5.382 1.00 85.38 106 HIS A N 1
ATOM 841 C CA . HIS A 1 106 ? 6.628 2.936 -6.248 1.00 85.38 106 HIS A CA 1
ATOM 842 C C . HIS A 1 106 ? 7.729 3.727 -5.542 1.00 85.38 106 HIS A C 1
ATOM 844 O O . HIS A 1 106 ? 8.896 3.369 -5.681 1.00 85.38 106 HIS A O 1
ATOM 850 N N . SER A 1 107 ? 7.381 4.709 -4.707 1.00 85.38 107 SER A N 1
ATOM 851 C CA . SER A 1 107 ? 8.346 5.411 -3.858 1.00 85.38 107 SER A CA 1
ATOM 852 C C . SER A 1 107 ? 9.082 4.440 -2.931 1.00 85.38 107 SER A C 1
ATOM 854 O O . SER A 1 107 ? 10.308 4.461 -2.864 1.00 85.38 107 SER A O 1
ATOM 856 N N . LYS A 1 108 ? 8.373 3.513 -2.272 1.00 82.94 108 LYS A N 1
ATOM 857 C CA . LYS A 1 108 ? 9.002 2.486 -1.421 1.00 82.94 108 LYS A CA 1
ATOM 858 C C . LYS A 1 108 ? 9.901 1.534 -2.209 1.00 82.94 108 LYS A C 1
ATOM 860 O O . LYS A 1 108 ? 10.988 1.205 -1.734 1.00 82.94 108 LYS A O 1
ATOM 865 N N . GLN A 1 109 ? 9.474 1.100 -3.395 1.00 85.62 109 GLN A N 1
ATOM 866 C CA . GLN A 1 109 ? 10.290 0.245 -4.265 1.00 85.62 109 GLN A CA 1
ATOM 867 C C . GLN A 1 109 ? 11.550 0.969 -4.742 1.00 85.62 109 GLN A C 1
ATOM 869 O O . GLN A 1 109 ? 12.635 0.399 -4.690 1.00 85.62 109 GLN A O 1
ATOM 874 N N . MET A 1 110 ? 11.437 2.243 -5.123 1.00 87.19 110 MET A N 1
ATOM 875 C CA . MET A 1 110 ? 12.580 3.084 -5.476 1.00 87.19 110 MET A CA 1
ATOM 876 C C . MET A 1 110 ? 13.591 3.149 -4.326 1.00 87.19 110 MET A C 1
ATOM 878 O O . MET A 1 110 ? 14.774 2.895 -4.538 1.00 87.19 110 MET A O 1
ATOM 882 N N . VAL A 1 111 ? 13.131 3.404 -3.095 1.00 86.94 111 VAL A N 1
ATOM 883 C CA . VAL A 1 111 ? 13.995 3.415 -1.902 1.00 86.94 111 VAL A CA 1
ATOM 884 C C . VAL A 1 111 ? 14.666 2.060 -1.683 1.00 86.94 111 VAL A C 1
ATOM 886 O O . VAL A 1 111 ? 15.869 1.998 -1.420 1.00 86.94 111 VAL A O 1
ATOM 889 N N . HIS A 1 112 ? 13.908 0.968 -1.788 1.00 87.56 112 HIS A N 1
ATOM 890 C CA . HIS A 1 112 ? 14.434 -0.384 -1.627 1.00 87.56 112 HIS A CA 1
ATOM 891 C C . HIS A 1 112 ? 15.520 -0.700 -2.665 1.00 87.56 112 HIS A C 1
ATOM 893 O O . HIS A 1 112 ? 16.623 -1.108 -2.297 1.00 87.56 112 HIS A O 1
ATOM 899 N N . HIS A 1 113 ? 15.251 -0.450 -3.946 1.00 89.62 113 HIS A N 1
ATOM 900 C CA . HIS A 1 113 ? 16.203 -0.709 -5.021 1.00 89.62 113 HIS A CA 1
ATOM 901 C C . HIS A 1 113 ? 17.430 0.200 -4.950 1.00 89.62 113 HIS A C 1
ATOM 903 O O . HIS A 1 113 ? 18.540 -0.278 -5.169 1.00 89.62 113 HIS A O 1
ATOM 909 N N . ALA A 1 114 ? 17.273 1.465 -4.554 1.00 88.81 114 ALA A N 1
ATOM 910 C CA . ALA A 1 114 ? 18.406 2.349 -4.300 1.00 88.81 114 ALA A CA 1
ATOM 911 C C . ALA A 1 114 ? 19.312 1.801 -3.184 1.00 88.81 114 ALA A C 1
ATOM 913 O O . ALA A 1 114 ? 20.534 1.795 -3.324 1.00 88.81 114 ALA A O 1
ATOM 914 N N . LYS A 1 115 ? 18.734 1.282 -2.088 1.00 89.38 115 LYS A N 1
ATOM 915 C CA . LYS A 1 115 ? 19.505 0.621 -1.018 1.00 89.38 115 LYS A CA 1
ATOM 916 C C . LYS A 1 115 ? 20.245 -0.616 -1.529 1.00 89.38 115 LYS A C 1
ATOM 918 O O . LYS A 1 115 ? 21.423 -0.775 -1.220 1.00 89.38 115 LYS A O 1
ATOM 923 N N . MET A 1 116 ? 19.587 -1.453 -2.331 1.00 91.62 116 MET A N 1
ATOM 924 C CA . MET A 1 116 ? 20.207 -2.638 -2.933 1.00 91.62 116 MET A CA 1
ATOM 925 C C . MET A 1 116 ? 21.365 -2.274 -3.866 1.00 91.62 116 MET A C 1
ATOM 927 O O . MET A 1 116 ? 22.440 -2.856 -3.768 1.00 91.62 116 MET A O 1
ATOM 931 N N . ALA A 1 117 ? 21.180 -1.281 -4.733 1.00 91.75 117 ALA A N 1
ATOM 932 C CA . ALA A 1 117 ? 22.219 -0.824 -5.647 1.00 91.75 117 ALA A CA 1
ATOM 933 C C . ALA A 1 117 ? 23.442 -0.263 -4.896 1.00 91.75 117 ALA A C 1
ATOM 935 O O . ALA A 1 117 ? 24.570 -0.627 -5.221 1.00 91.75 117 ALA A O 1
ATOM 936 N N . ARG A 1 118 ? 23.234 0.532 -3.832 1.00 90.25 118 ARG A N 1
ATOM 937 C CA . ARG A 1 118 ? 24.321 0.980 -2.936 1.00 90.25 118 ARG A CA 1
ATOM 938 C C . ARG A 1 118 ? 25.053 -0.188 -2.283 1.00 90.25 118 ARG A C 1
ATOM 940 O O . ARG A 1 118 ? 26.279 -0.179 -2.215 1.00 90.25 118 ARG A O 1
ATOM 947 N N . HIS A 1 119 ? 24.311 -1.189 -1.811 1.00 92.88 119 HIS A N 1
ATOM 948 C CA . HIS A 1 119 ? 24.905 -2.386 -1.227 1.00 92.88 119 HIS A CA 1
ATOM 949 C C . HIS A 1 119 ? 25.809 -3.104 -2.237 1.00 92.88 119 HIS A C 1
ATOM 951 O O . HIS A 1 119 ? 26.973 -3.340 -1.930 1.00 92.88 119 HIS A O 1
ATOM 957 N N . TYR A 1 120 ? 25.331 -3.357 -3.458 1.00 94.94 120 TYR A N 1
ATOM 958 C CA . TYR A 1 120 ? 26.138 -4.017 -4.487 1.00 94.94 120 TYR A CA 1
ATOM 959 C C . TYR A 1 120 ? 27.355 -3.201 -4.932 1.00 94.94 120 TYR A C 1
ATOM 961 O O . TYR A 1 120 ? 28.421 -3.779 -5.127 1.00 94.94 120 TYR A O 1
ATOM 969 N N . ALA A 1 121 ? 27.238 -1.874 -5.044 1.00 92.50 121 ALA A N 1
ATOM 970 C CA . ALA A 1 121 ? 28.384 -1.010 -5.330 1.00 92.50 121 ALA A CA 1
ATOM 971 C C . ALA A 1 121 ? 29.468 -1.124 -4.243 1.00 92.50 121 ALA A C 1
ATOM 973 O O . ALA A 1 121 ? 30.649 -1.268 -4.559 1.00 92.50 121 ALA A O 1
ATOM 974 N N . LYS A 1 122 ? 29.068 -1.141 -2.963 1.00 92.94 122 LYS A N 1
ATOM 975 C CA . LYS A 1 122 ? 29.992 -1.328 -1.836 1.00 92.94 122 LYS A CA 1
ATOM 976 C C . LYS A 1 122 ? 30.635 -2.718 -1.833 1.00 92.94 122 LYS A C 1
ATOM 978 O O . LYS A 1 122 ? 31.836 -2.829 -1.596 1.00 92.94 122 LYS A O 1
ATOM 983 N N . GLU A 1 123 ? 29.858 -3.765 -2.103 1.00 94.81 123 GLU A N 1
ATOM 984 C CA . GLU A 1 123 ? 30.374 -5.135 -2.201 1.00 94.81 123 GLU A CA 1
ATOM 985 C C . GLU A 1 123 ? 31.382 -5.280 -3.347 1.00 94.81 123 GLU A C 1
ATOM 987 O O . GLU A 1 123 ? 32.445 -5.866 -3.156 1.00 94.81 123 GLU A O 1
ATOM 992 N N . CYS A 1 124 ? 31.104 -4.687 -4.513 1.00 94.50 124 CYS A N 1
ATOM 993 C CA . CYS A 1 124 ? 32.040 -4.662 -5.637 1.00 94.50 124 CYS A CA 1
ATOM 994 C C . CYS A 1 124 ? 33.367 -3.999 -5.244 1.00 94.50 124 CYS A C 1
ATOM 996 O O .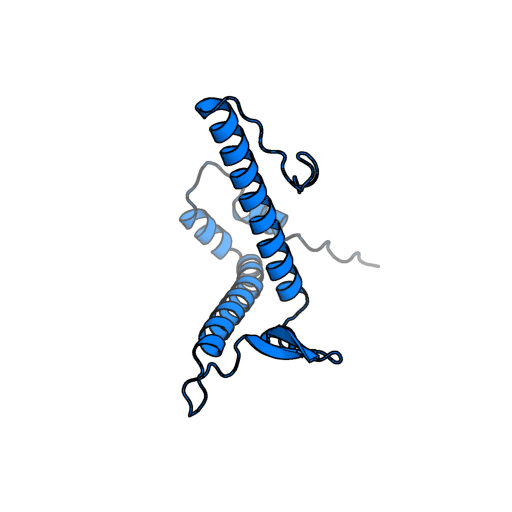 CYS A 1 124 ? 34.427 -4.595 -5.453 1.00 94.50 124 CYS A O 1
ATOM 998 N N . GLN A 1 125 ? 33.314 -2.842 -4.578 1.00 94.31 125 GLN A N 1
ATOM 999 C CA . GLN A 1 125 ? 34.506 -2.158 -4.076 1.00 94.31 125 GLN A CA 1
ATOM 1000 C C . GLN A 1 125 ? 35.294 -3.018 -3.085 1.00 94.31 125 GLN A C 1
ATOM 1002 O O . GLN A 1 125 ? 36.5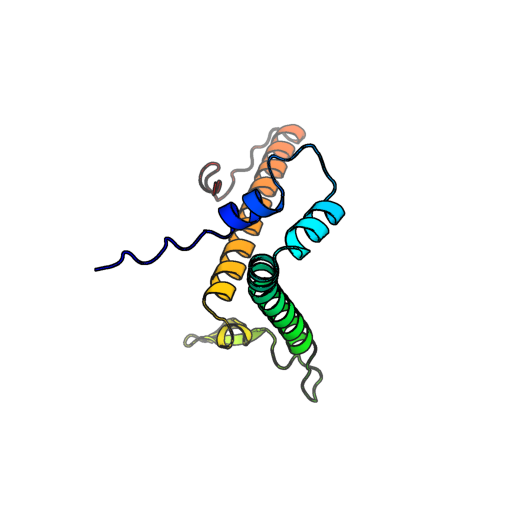14 -3.103 -3.182 1.00 94.31 125 GLN A O 1
ATOM 1007 N N . HIS A 1 126 ? 34.619 -3.697 -2.158 1.00 93.06 126 HIS A N 1
ATOM 1008 C CA . HIS A 1 126 ? 35.273 -4.599 -1.210 1.00 93.06 126 HIS A CA 1
ATOM 1009 C C . HIS A 1 126 ? 35.946 -5.800 -1.889 1.00 93.06 126 HIS A C 1
ATOM 1011 O O . HIS A 1 126 ? 37.028 -6.210 -1.474 1.00 93.06 126 HIS A O 1
ATOM 1017 N N . GLN A 1 127 ? 35.309 -6.380 -2.909 1.00 93.25 127 GLN A N 1
ATOM 1018 C CA . GLN A 1 127 ? 35.772 -7.618 -3.544 1.00 93.25 127 GLN A CA 1
ATOM 1019 C C . GLN A 1 127 ? 36.824 -7.386 -4.633 1.00 93.25 127 GLN A C 1
ATOM 1021 O O . GLN A 1 127 ? 37.685 -8.236 -4.843 1.00 93.25 127 GLN A O 1
ATOM 1026 N N . THR A 1 128 ? 36.754 -6.254 -5.333 1.00 94.94 128 THR A N 1
ATOM 1027 C CA . THR A 1 128 ? 37.557 -5.991 -6.541 1.00 94.94 128 THR A CA 1
ATOM 1028 C C . THR A 1 128 ? 38.426 -4.743 -6.435 1.00 94.94 128 THR A C 1
ATOM 1030 O O . THR A 1 128 ? 39.306 -4.546 -7.263 1.00 94.94 128 THR A O 1
ATOM 1033 N N . SER A 1 129 ? 38.219 -3.907 -5.408 1.00 92.38 129 SER A N 1
ATOM 1034 C CA . SER A 1 129 ? 38.782 -2.550 -5.302 1.00 92.38 129 SER A CA 1
ATOM 1035 C C . SER A 1 129 ? 38.319 -1.577 -6.399 1.00 92.38 129 SER A C 1
ATOM 1037 O O . SER A 1 129 ? 38.791 -0.441 -6.433 1.00 92.38 129 SER A O 1
ATOM 1039 N N . GLU A 1 130 ? 37.378 -1.973 -7.262 1.00 92.00 130 GLU A N 1
ATOM 1040 C CA . GLU A 1 130 ? 36.763 -1.100 -8.263 1.00 92.00 130 GLU A CA 1
ATOM 1041 C C . GLU A 1 130 ? 35.533 -0.382 -7.697 1.00 92.00 130 GLU A C 1
ATOM 1043 O O . GLU A 1 130 ? 34.724 -0.959 -6.970 1.00 92.00 130 GLU A O 1
ATOM 1048 N N . GLN A 1 131 ? 35.367 0.895 -8.042 1.00 90.44 131 GLN A N 1
ATOM 1049 C CA . GLN A 1 131 ? 34.220 1.691 -7.616 1.00 90.44 131 GLN A CA 1
ATOM 1050 C C . GLN A 1 131 ? 33.194 1.806 -8.747 1.00 90.44 131 GLN A C 1
ATOM 1052 O O . GLN A 1 131 ? 33.487 2.346 -9.812 1.00 90.44 131 GLN A O 1
ATOM 1057 N N . ILE A 1 132 ? 31.965 1.354 -8.490 1.00 90.31 132 ILE A N 1
ATOM 1058 C CA . ILE A 1 132 ? 30.827 1.570 -9.389 1.00 90.31 132 ILE A CA 1
ATOM 1059 C C . ILE A 1 132 ? 30.132 2.875 -9.001 1.00 90.31 132 ILE A C 1
ATOM 1061 O O . ILE A 1 132 ? 29.648 3.020 -7.877 1.00 90.31 132 ILE A O 1
ATOM 1065 N N . HIS A 1 133 ? 30.041 3.812 -9.945 1.00 89.25 133 HIS A N 1
ATOM 1066 C CA . HIS A 1 133 ? 29.270 5.039 -9.767 1.00 89.25 133 HIS A CA 1
ATOM 1067 C C . HIS A 1 133 ? 27.781 4.776 -9.993 1.00 89.25 133 HIS A C 1
ATOM 1069 O O .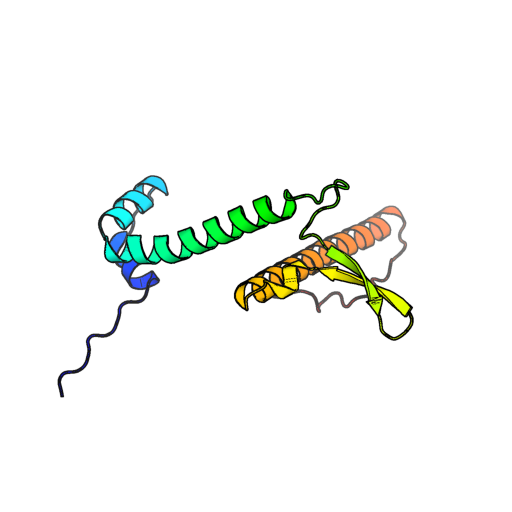 HIS A 1 133 ? 27.374 4.274 -11.042 1.00 89.25 133 HIS A O 1
ATOM 1075 N N . LEU A 1 134 ? 26.960 5.130 -9.006 1.00 86.75 134 LEU A N 1
ATOM 1076 C CA . LEU A 1 134 ? 25.511 5.018 -9.117 1.00 86.75 134 LEU A CA 1
ATOM 1077 C C . LEU A 1 134 ? 24.960 6.158 -9.990 1.00 86.75 134 LEU A C 1
ATOM 1079 O O . LEU A 1 134 ? 25.384 7.302 -9.834 1.00 86.75 134 LEU A O 1
ATOM 1083 N N . PRO A 1 135 ? 23.986 5.892 -10.880 1.00 86.00 135 PRO A N 1
ATOM 1084 C CA . PRO A 1 135 ? 23.406 6.907 -11.764 1.00 86.00 135 PRO A CA 1
ATOM 1085 C C . PRO A 1 135 ? 22.355 7.789 -11.063 1.00 86.00 135 PRO A C 1
ATOM 1087 O O . PRO A 1 135 ? 21.506 8.389 -11.717 1.00 86.00 135 PRO A O 1
ATOM 1090 N N . PHE A 1 136 ? 22.360 7.833 -9.732 1.00 82.94 136 PHE A N 1
ATOM 1091 C CA . PHE A 1 136 ? 21.431 8.607 -8.917 1.00 82.94 136 PHE A CA 1
ATOM 1092 C C . PHE A 1 136 ? 22.147 9.146 -7.679 1.00 82.94 136 PHE A C 1
ATOM 1094 O O . PHE A 1 136 ? 23.099 8.538 -7.190 1.00 82.94 136 PHE A O 1
ATOM 1101 N N . ASP A 1 137 ? 21.670 10.283 -7.171 1.00 77.00 137 ASP A N 1
ATOM 1102 C CA . ASP A 1 137 ? 22.237 10.912 -5.981 1.00 77.00 137 ASP A CA 1
ATOM 1103 C C . ASP A 1 137 ? 22.081 9.993 -4.759 1.00 77.00 137 ASP A C 1
ATOM 1105 O O . ASP A 1 137 ? 20.993 9.505 -4.425 1.00 77.00 137 ASP A O 1
ATOM 1109 N N . GLU A 1 138 ? 23.200 9.760 -4.078 1.00 62.91 138 GLU A N 1
ATOM 1110 C CA . GLU A 1 138 ? 23.280 8.931 -2.885 1.00 62.91 138 GLU A CA 1
ATOM 1111 C C . GLU A 1 138 ? 22.430 9.484 -1.732 1.00 62.91 138 GLU A C 1
ATOM 1113 O O . GLU A 1 138 ? 21.957 8.687 -0.921 1.00 62.91 138 GLU A O 1
ATOM 1118 N N . ASN A 1 139 ? 22.132 10.788 -1.716 1.00 64.25 139 ASN A N 1
ATOM 1119 C CA . ASN A 1 139 ? 21.395 11.468 -0.647 1.00 64.25 139 ASN A CA 1
ATOM 1120 C C . ASN A 1 139 ? 19.928 11.792 -0.986 1.00 64.25 139 ASN A C 1
ATOM 1122 O O . ASN A 1 139 ? 19.133 12.022 -0.080 1.00 64.25 139 ASN A O 1
ATOM 1126 N N . ALA A 1 140 ? 19.527 11.773 -2.261 1.00 63.16 140 ALA A N 1
ATOM 1127 C CA . ALA A 1 140 ? 18.215 12.283 -2.687 1.00 63.16 140 ALA A CA 1
ATOM 1128 C C . ALA A 1 140 ? 17.022 11.335 -2.443 1.00 63.16 140 ALA A C 1
ATOM 1130 O O . ALA A 1 140 ? 15.872 11.735 -2.598 1.00 63.16 140 ALA A O 1
ATOM 1131 N N . ILE A 1 141 ? 17.269 10.066 -2.098 1.00 60.97 141 ILE A N 1
ATOM 1132 C CA . ILE A 1 141 ? 16.231 9.010 -2.063 1.00 60.97 141 ILE A CA 1
ATOM 1133 C C . ILE A 1 141 ? 15.806 8.663 -0.620 1.00 60.97 141 ILE A C 1
ATOM 1135 O O . ILE A 1 141 ? 15.173 7.642 -0.370 1.00 60.97 141 ILE A O 1
ATOM 1139 N N . LEU A 1 142 ? 16.145 9.487 0.369 1.00 53.53 142 LEU A N 1
ATOM 1140 C CA . LEU A 1 142 ? 15.589 9.347 1.716 1.00 53.53 142 LEU A CA 1
ATOM 1141 C C . LEU A 1 142 ? 14.315 10.195 1.791 1.00 53.53 142 LEU A C 1
ATOM 1143 O O . LEU A 1 142 ? 14.367 11.387 2.062 1.00 53.53 142 LEU A O 1
ATOM 1147 N N . LEU A 1 143 ? 13.175 9.583 1.467 1.00 52.53 143 LEU A N 1
ATOM 1148 C CA . LEU A 1 143 ? 11.888 10.119 1.904 1.00 52.53 143 LEU A CA 1
ATOM 1149 C C . LEU A 1 143 ? 11.710 9.675 3.360 1.00 52.53 143 LEU A C 1
ATOM 1151 O O . LEU A 1 143 ? 11.652 8.466 3.609 1.00 52.53 143 LEU A O 1
ATOM 1155 N N . ASP A 1 144 ? 11.713 10.649 4.271 1.00 46.47 144 ASP A N 1
ATOM 1156 C CA . ASP A 1 144 ? 11.411 10.480 5.701 1.00 46.47 144 ASP A CA 1
ATOM 1157 C C . ASP A 1 144 ? 10.023 9.855 5.936 1.00 46.47 144 ASP A C 1
ATOM 1159 O O . ASP A 1 144 ? 9.065 10.201 5.197 1.00 46.47 144 ASP A O 1
#